Protein AF-A0A7S0JCM1-F1 (afdb_monomer_lite)

Organism: NCBI:txid127549

Secondary structure (DSSP, 8-state):
-HHHHHHHHHHTSPSS-TT-----TTEEE-TT--EEEETTEEP-TTSPPP----HHHHTTTT--HHHHHHHHHH--PPPTGGG--HHHHHHHHHHHHHHHHHHHHTT-HHHHHHHHSTT-SSS----

Radius of gyration: 23.31 Å; chains: 1; bounding box: 49×36×59 Å

Sequence (127 aa):
QIMAESI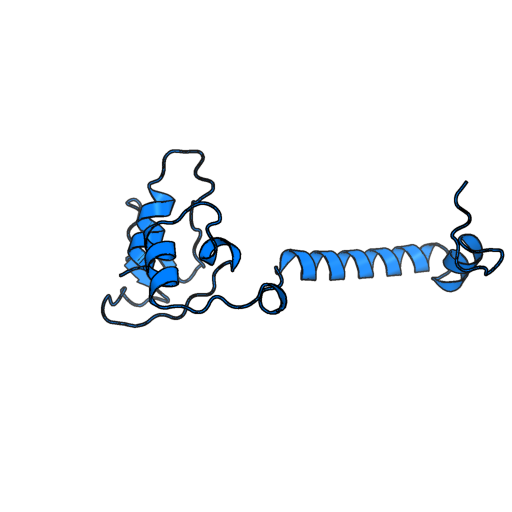MNSRSAPKPAPNFLHADDGVHIDADHKLLAINGEPLDPARVYKVGIYQFLLTGLNVIQPLLSYVQEKVKVPSTEMCTPIKLIVVKYCTKQALEELFEMVGGVEHVLDALDSNKDGILDIE

pLDDT: mean 90.41, std 6.35, range [59.78, 97.38]

Foldseek 3Di:
DLVQLLQLQQCPDDPPRPSHDDDDPQWDADPNSGTAGGNPHGDDPPDDDDDDDQLVVCVQVSHSPSSVVCSVVPNDRDDVVVRPDVVVVVCVVVVVVVVQVVQVVVPHPVVVVCVQCVVVPPHGPDD

Structure (mmCIF, N/CA/C/O backbone):
data_AF-A0A7S0JCM1-F1
#
_entry.id   AF-A0A7S0JCM1-F1
#
loop_
_atom_site.group_PDB
_atom_site.id
_atom_site.type_symbol
_atom_site.label_atom_id
_atom_site.label_alt_id
_atom_site.label_comp_id
_atom_site.label_asym_id
_atom_site.label_entity_id
_atom_site.label_seq_id
_atom_site.pdbx_PDB_ins_code
_atom_site.Cartn_x
_atom_site.Cartn_y
_atom_site.Cartn_z
_atom_site.occupancy
_atom_site.B_iso_or_equiv
_atom_site.auth_seq_id
_atom_site.auth_comp_id
_atom_site.auth_asym_id
_atom_site.auth_atom_id
_atom_site.pdbx_PDB_model_num
ATOM 1 N N . GLN A 1 1 ? -6.098 -2.010 16.580 1.00 81.94 1 GLN A N 1
ATOM 2 C CA . GLN A 1 1 ? -7.395 -1.443 16.133 1.00 81.94 1 GLN A CA 1
ATOM 3 C C . GLN A 1 1 ? -7.297 -0.623 14.842 1.00 81.94 1 GLN A C 1
ATOM 5 O O . GLN A 1 1 ? -7.997 -0.970 13.900 1.00 81.94 1 GLN A O 1
ATOM 10 N N . ILE A 1 2 ? -6.376 0.346 14.727 1.00 92.44 2 ILE A N 1
ATOM 11 C CA . ILE A 1 2 ? -6.227 1.244 13.554 1.00 92.44 2 ILE A CA 1
ATOM 12 C C . ILE A 1 2 ? -6.294 0.557 12.178 1.00 92.44 2 ILE A C 1
ATOM 14 O O . ILE A 1 2 ? -6.947 1.063 11.272 1.00 92.44 2 ILE A O 1
ATOM 18 N N . MET A 1 3 ? -5.641 -0.597 12.002 1.00 93.31 3 MET A N 1
ATOM 19 C CA . MET A 1 3 ? -5.672 -1.348 10.738 1.00 93.31 3 MET A CA 1
ATOM 20 C C . MET A 1 3 ? -7.096 -1.778 10.348 1.00 93.31 3 MET A C 1
ATOM 22 O O . MET A 1 3 ? -7.531 -1.509 9.231 1.00 93.31 3 MET A O 1
ATOM 26 N N . ALA A 1 4 ? -7.834 -2.402 11.271 1.00 95.44 4 ALA A N 1
ATOM 27 C CA . ALA A 1 4 ? -9.205 -2.847 11.030 1.00 95.44 4 ALA A CA 1
ATOM 28 C C . ALA A 1 4 ? -10.148 -1.655 10.796 1.00 95.44 4 ALA A C 1
ATOM 30 O O . ALA A 1 4 ? -10.974 -1.689 9.888 1.00 95.44 4 ALA A O 1
ATOM 31 N N . GLU A 1 5 ? -9.975 -0.573 11.558 1.00 95.75 5 GLU A N 1
ATOM 32 C CA . GLU A 1 5 ? -10.747 0.665 11.394 1.00 95.75 5 GLU A CA 1
ATOM 33 C C . GLU A 1 5 ? -10.478 1.344 10.048 1.00 95.75 5 GLU A C 1
ATOM 35 O O . GLU A 1 5 ? -11.408 1.821 9.406 1.00 95.75 5 GLU A O 1
ATOM 40 N N . SER A 1 6 ? -9.225 1.356 9.587 1.00 95.88 6 SER A N 1
ATOM 41 C CA . SER A 1 6 ? -8.841 1.927 8.289 1.00 95.88 6 SER A CA 1
ATOM 42 C C . SER A 1 6 ? -9.429 1.128 7.123 1.00 95.88 6 SER A C 1
ATOM 44 O O . SER A 1 6 ? -9.930 1.709 6.157 1.00 95.88 6 SER A O 1
ATOM 46 N N . ILE A 1 7 ? -9.418 -0.205 7.221 1.00 96.31 7 ILE A N 1
ATOM 47 C CA . ILE A 1 7 ? -10.061 -1.103 6.250 1.00 96.31 7 ILE A CA 1
ATOM 48 C C . ILE A 1 7 ? -11.571 -0.855 6.219 1.00 96.31 7 ILE A C 1
ATOM 50 O O . ILE A 1 7 ? -12.128 -0.621 5.150 1.00 96.31 7 ILE A O 1
ATOM 54 N N . MET A 1 8 ? -12.222 -0.829 7.382 1.00 96.31 8 MET A N 1
ATOM 55 C CA . MET A 1 8 ? -13.657 -0.560 7.486 1.00 96.31 8 MET A CA 1
ATOM 56 C C . MET A 1 8 ? -14.014 0.819 6.908 1.00 96.31 8 MET A C 1
ATOM 58 O O . MET A 1 8 ? -14.909 0.935 6.075 1.00 96.31 8 MET A O 1
ATOM 62 N N . ASN A 1 9 ? -13.287 1.867 7.308 1.00 95.19 9 ASN A N 1
ATOM 63 C CA . ASN A 1 9 ? -13.516 3.245 6.870 1.00 95.19 9 ASN A CA 1
ATOM 64 C C . ASN A 1 9 ? -13.392 3.398 5.350 1.00 95.19 9 ASN A C 1
ATOM 66 O O . ASN A 1 9 ? -14.264 3.986 4.712 1.00 95.19 9 ASN A O 1
ATOM 70 N N . SER A 1 10 ? -12.322 2.853 4.772 1.00 95.50 10 SER A N 1
ATOM 71 C CA . SER A 1 10 ? -12.077 2.955 3.333 1.00 95.50 10 SER A CA 1
ATOM 72 C C . SER A 1 10 ? -13.084 2.165 2.500 1.00 95.50 10 SER A C 1
ATOM 74 O O . SER A 1 10 ? -13.542 2.637 1.459 1.00 95.50 10 SER A O 1
ATOM 76 N N . ARG A 1 11 ? -13.442 0.952 2.933 1.00 95.50 11 ARG A N 1
ATOM 77 C CA . ARG A 1 11 ? -14.271 0.047 2.127 1.00 95.50 11 ARG A CA 1
ATOM 78 C C . ARG A 1 11 ? -15.750 0.418 2.161 1.00 95.50 11 ARG A C 1
ATOM 80 O O . ARG A 1 11 ? -16.409 0.310 1.122 1.00 95.50 11 ARG A O 1
ATOM 87 N N . SER A 1 12 ? -16.212 0.954 3.289 1.00 94.69 12 SER A N 1
ATOM 88 C CA . SER A 1 12 ? -17.586 1.431 3.501 1.00 94.69 12 SER A CA 1
ATOM 89 C C . SER A 1 12 ? -17.878 2.808 2.887 1.00 94.69 12 SER A C 1
ATOM 91 O O . SER A 1 12 ? -19.009 3.284 2.961 1.00 94.69 12 SER A O 1
ATOM 93 N N . ALA A 1 13 ? -16.890 3.466 2.270 1.00 91.88 13 ALA A N 1
ATOM 94 C CA . ALA A 1 13 ? -17.093 4.754 1.614 1.00 91.88 13 ALA A CA 1
ATOM 95 C C . ALA A 1 13 ? -18.020 4.646 0.376 1.00 91.88 13 ALA A C 1
ATOM 97 O O . ALA A 1 13 ? -17.953 3.638 -0.350 1.00 91.88 13 ALA A O 1
ATOM 98 N N . PRO A 1 14 ? -18.844 5.685 0.095 1.00 92.06 14 PRO A N 1
ATOM 99 C CA . PRO A 1 14 ? -19.675 5.759 -1.110 1.00 92.06 14 PRO A CA 1
ATOM 100 C C . PRO A 1 14 ? -18.868 5.544 -2.396 1.00 92.06 14 PRO A C 1
ATOM 102 O O . PRO A 1 14 ? -17.700 5.922 -2.476 1.00 92.06 14 PRO A O 1
ATOM 105 N N . LYS A 1 15 ? -19.484 4.926 -3.413 1.00 91.56 15 LYS A N 1
ATOM 106 C CA . LYS A 1 15 ? -18.812 4.610 -4.684 1.00 91.56 15 LYS A CA 1
ATOM 107 C C . LYS A 1 15 ? -18.967 5.751 -5.709 1.00 91.56 15 LYS A C 1
ATOM 109 O O . LYS A 1 15 ? -20.044 6.342 -5.764 1.00 91.56 15 LYS A O 1
ATOM 114 N N . PRO A 1 16 ? -17.946 6.024 -6.549 1.00 87.81 16 PRO A N 1
ATOM 115 C CA . PRO A 1 16 ? -16.639 5.360 -6.595 1.00 87.81 16 PRO A CA 1
ATOM 116 C C . PRO A 1 16 ? -15.780 5.708 -5.372 1.00 87.81 16 PRO A C 1
ATOM 118 O O . PRO A 1 16 ? -15.744 6.852 -4.938 1.00 87.81 16 PRO A O 1
ATOM 121 N N . ALA A 1 17 ? -15.094 4.704 -4.821 1.00 88.81 17 ALA A N 1
ATOM 122 C CA . ALA A 1 17 ? -14.287 4.838 -3.609 1.00 88.81 17 ALA A CA 1
ATOM 123 C C . ALA A 1 17 ? -12.796 4.767 -3.976 1.00 88.81 17 ALA A C 1
ATOM 125 O O . ALA A 1 17 ? -12.211 3.685 -3.922 1.00 88.81 17 ALA A O 1
ATOM 126 N N . PRO A 1 18 ? -12.158 5.884 -4.377 1.00 87.50 18 PRO A N 1
ATOM 127 C CA . PRO A 1 18 ? -10.725 5.898 -4.685 1.00 87.50 18 PRO A CA 1
ATOM 128 C C . PRO A 1 18 ? -9.861 5.583 -3.454 1.00 87.50 18 PRO A C 1
ATOM 130 O O . PRO A 1 18 ? -8.704 5.196 -3.580 1.00 87.50 18 PRO A O 1
ATOM 133 N N . ASN A 1 19 ? -10.427 5.730 -2.257 1.00 89.69 19 ASN A N 1
ATOM 134 C CA . ASN A 1 19 ? -9.799 5.406 -0.986 1.00 89.69 19 ASN A CA 1
ATOM 135 C C . ASN A 1 19 ? -9.897 3.927 -0.599 1.00 89.69 19 ASN A C 1
ATOM 137 O O . ASN A 1 19 ? -9.367 3.570 0.446 1.00 89.69 19 ASN A O 1
ATOM 141 N N . PHE A 1 20 ? -10.558 3.084 -1.399 1.00 95.00 20 PHE A N 1
ATOM 142 C CA . PHE A 1 20 ? -10.789 1.677 -1.084 1.00 95.00 20 PHE A CA 1
ATOM 143 C C . PHE A 1 20 ? -9.470 0.915 -0.888 1.00 95.00 20 PHE A C 1
ATOM 145 O O . PHE A 1 20 ? -8.706 0.718 -1.834 1.00 95.00 20 PHE A O 1
ATOM 152 N N . LEU A 1 21 ? -9.207 0.457 0.340 1.00 95.31 21 LEU A N 1
ATOM 153 C CA . LEU A 1 21 ? -8.016 -0.331 0.627 1.00 95.31 21 LEU A CA 1
ATOM 154 C C . LEU A 1 21 ? -8.195 -1.777 0.163 1.00 95.31 21 LEU A C 1
ATOM 156 O O . LEU A 1 21 ? -9.090 -2.507 0.609 1.00 95.31 21 LEU A O 1
ATOM 160 N N . HIS A 1 22 ? -7.281 -2.186 -0.708 1.00 94.19 22 HIS A N 1
ATOM 161 C CA . HIS A 1 22 ? -7.030 -3.582 -1.026 1.00 94.19 22 HIS A CA 1
ATOM 162 C C . HIS A 1 22 ? -6.110 -4.197 0.035 1.00 94.19 22 HIS A C 1
ATOM 164 O O . HIS A 1 22 ? -5.367 -3.485 0.712 1.00 94.19 22 HIS A O 1
ATOM 170 N N . ALA A 1 23 ? -6.193 -5.514 0.192 1.00 95.12 23 ALA A N 1
ATOM 171 C CA . ALA A 1 23 ? -5.369 -6.283 1.112 1.00 95.12 23 ALA A CA 1
ATOM 172 C C . ALA A 1 23 ? -4.804 -7.504 0.378 1.00 95.12 23 ALA A C 1
ATOM 174 O O . ALA A 1 23 ? -5.416 -7.964 -0.587 1.00 95.12 23 ALA A O 1
ATOM 175 N N . ASP A 1 24 ? -3.652 -7.990 0.835 1.00 94.81 24 ASP A N 1
ATOM 176 C CA . ASP A 1 24 ? -2.975 -9.154 0.259 1.00 94.81 24 ASP A CA 1
ATOM 177 C C . ASP A 1 24 ? -3.735 -10.460 0.560 1.00 94.81 24 ASP A C 1
ATOM 179 O O . ASP A 1 24 ? -4.537 -10.520 1.495 1.00 94.81 24 ASP A O 1
ATOM 183 N N . ASP A 1 25 ? -3.426 -11.530 -0.182 1.00 92.12 25 ASP A N 1
ATOM 184 C CA . ASP A 1 25 ? -4.112 -12.836 -0.125 1.00 92.12 25 ASP A CA 1
ATOM 185 C C . ASP A 1 25 ? -4.205 -13.454 1.285 1.00 92.12 25 ASP A C 1
ATOM 187 O O . ASP A 1 25 ? -5.115 -14.228 1.576 1.00 92.12 25 ASP A O 1
ATOM 191 N N . GLY A 1 26 ? -3.286 -13.104 2.189 1.00 94.56 26 GLY A N 1
ATOM 192 C CA . GLY A 1 26 ? -3.287 -13.574 3.577 1.00 94.56 26 GLY A CA 1
ATOM 193 C C . GLY A 1 26 ? -4.342 -12.919 4.477 1.00 94.56 26 GLY A C 1
ATOM 194 O O . GLY A 1 26 ? -4.443 -13.287 5.647 1.00 94.56 26 GLY A O 1
ATOM 195 N N . VAL A 1 27 ? -5.104 -11.940 3.988 1.00 97.12 27 VAL A N 1
ATOM 196 C CA . VAL A 1 27 ? -6.038 -11.143 4.792 1.00 97.12 27 VAL A CA 1
ATOM 197 C C . VAL A 1 27 ? -7.483 -11.547 4.505 1.00 97.12 27 VAL A C 1
ATOM 199 O O . VAL A 1 27 ? -7.966 -11.427 3.382 1.00 97.12 27 VAL A O 1
ATOM 202 N N . HIS A 1 28 ? -8.213 -11.964 5.542 1.00 97.19 28 HIS A N 1
ATOM 203 C CA . HIS A 1 28 ? -9.628 -12.313 5.421 1.00 97.19 28 HIS A CA 1
ATOM 204 C C . HIS A 1 28 ? -10.523 -11.159 5.886 1.00 97.19 28 HIS A C 1
ATOM 206 O O . HIS A 1 28 ? -10.528 -10.799 7.066 1.00 97.19 28 HIS A O 1
ATOM 212 N N . ILE A 1 29 ? -11.287 -10.593 4.949 1.00 97.38 29 ILE A N 1
ATOM 213 C CA . ILE A 1 29 ? -12.270 -9.531 5.187 1.00 97.38 29 ILE A CA 1
ATOM 214 C C . ILE A 1 29 ? -13.641 -10.056 4.759 1.00 97.38 29 ILE A C 1
ATOM 216 O O . ILE A 1 29 ? -13.774 -10.567 3.646 1.00 97.38 29 ILE A O 1
ATOM 220 N N . ASP A 1 30 ? -14.647 -9.924 5.620 1.00 96.62 30 ASP A N 1
ATOM 221 C CA . ASP A 1 30 ? -16.006 -10.379 5.317 1.00 96.62 30 ASP A CA 1
ATOM 222 C C . ASP A 1 30 ? -16.793 -9.412 4.406 1.00 96.62 30 ASP A C 1
ATOM 224 O O . ASP A 1 30 ? -16.307 -8.360 3.965 1.00 96.62 30 ASP A O 1
ATOM 228 N N . ALA A 1 31 ? -18.038 -9.790 4.101 1.00 95.31 31 ALA A N 1
ATOM 229 C CA . ALA A 1 31 ? -18.949 -8.997 3.275 1.00 95.31 31 ALA A CA 1
ATOM 230 C C . ALA A 1 31 ? -19.298 -7.634 3.901 1.00 95.31 31 ALA A C 1
ATOM 232 O O . ALA A 1 31 ? -19.524 -6.675 3.166 1.00 95.31 31 ALA A O 1
ATOM 233 N N . ASP A 1 32 ? -19.252 -7.532 5.232 1.00 95.81 32 ASP A N 1
ATOM 234 C CA . ASP A 1 32 ? -19.491 -6.303 5.996 1.00 95.81 32 ASP A CA 1
ATOM 235 C C . ASP A 1 32 ? -18.213 -5.460 6.165 1.00 95.81 32 ASP A C 1
ATOM 237 O O . ASP A 1 32 ? -18.187 -4.506 6.943 1.00 95.81 32 ASP A O 1
ATOM 241 N N . HIS A 1 33 ? -17.135 -5.810 5.456 1.00 96.06 33 HIS A N 1
ATOM 242 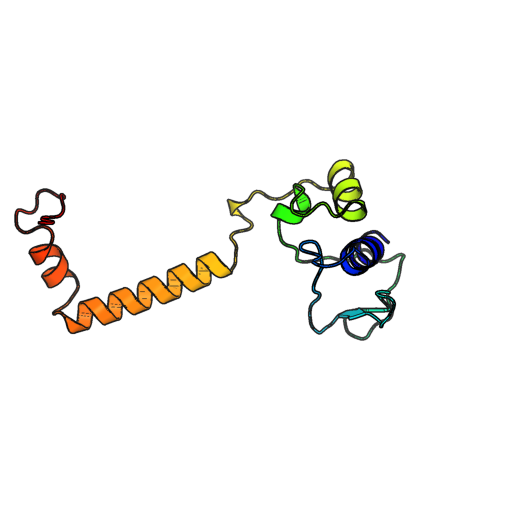C CA . HIS A 1 33 ? -15.836 -5.138 5.503 1.00 96.06 33 HIS A CA 1
ATOM 243 C C . HIS A 1 33 ? -15.102 -5.241 6.850 1.00 96.06 33 HIS A C 1
ATOM 245 O O . HIS A 1 33 ? -14.178 -4.461 7.114 1.00 96.06 33 HIS A O 1
ATOM 251 N N . LYS A 1 34 ? -15.444 -6.225 7.688 1.00 96.69 34 LYS A N 1
ATOM 252 C CA . LYS A 1 34 ? -14.717 -6.515 8.928 1.00 96.69 34 LYS A CA 1
ATOM 253 C C . LYS A 1 34 ? -13.503 -7.383 8.638 1.00 96.69 34 LYS A C 1
ATOM 255 O O . LYS A 1 34 ? -13.595 -8.417 7.984 1.00 96.69 34 LYS A O 1
ATOM 260 N N . LEU A 1 35 ? -12.358 -6.968 9.171 1.00 96.75 35 LEU A N 1
ATOM 261 C CA . LEU A 1 35 ? -11.134 -7.760 9.164 1.00 96.75 35 LEU A CA 1
ATOM 262 C C . LEU A 1 35 ? -11.233 -8.876 10.213 1.00 96.75 35 LEU A C 1
ATOM 264 O O . LEU A 1 35 ? -11.300 -8.582 11.406 1.00 96.75 35 LEU A O 1
ATOM 268 N N . LEU A 1 36 ? -11.216 -10.133 9.769 1.00 96.94 36 LEU A N 1
ATOM 269 C CA . LEU A 1 36 ? -11.408 -11.303 10.630 1.00 96.94 36 LEU A CA 1
ATOM 270 C C . LEU A 1 36 ? -10.103 -12.038 10.951 1.00 96.94 36 LEU A C 1
ATOM 272 O O . LEU A 1 36 ? -9.912 -12.466 12.088 1.00 96.94 36 LEU A O 1
ATOM 276 N N . ALA A 1 37 ? -9.210 -12.192 9.970 1.00 97.12 37 ALA A N 1
ATOM 277 C CA . ALA A 1 37 ? -7.991 -12.988 10.116 1.00 97.12 37 ALA A CA 1
ATOM 278 C C . ALA A 1 37 ? -6.836 -12.467 9.251 1.00 97.12 37 ALA A C 1
ATOM 280 O O . ALA A 1 37 ? -7.055 -11.826 8.218 1.00 97.12 37 ALA A O 1
ATOM 281 N N . ILE A 1 38 ? -5.607 -12.765 9.677 1.00 96.56 38 ILE A N 1
ATOM 282 C CA . ILE A 1 38 ? -4.360 -12.472 8.961 1.00 96.56 38 ILE A CA 1
ATOM 283 C C . ILE A 1 38 ? -3.472 -13.716 9.015 1.00 96.56 38 ILE A C 1
ATOM 285 O O . ILE A 1 38 ? -3.149 -14.204 10.095 1.00 96.56 38 ILE A O 1
ATOM 289 N N . ASN A 1 39 ? -3.036 -14.199 7.852 1.00 95.50 39 ASN A N 1
ATOM 290 C CA . ASN A 1 39 ? -2.196 -15.386 7.679 1.00 95.50 39 ASN A CA 1
ATOM 291 C C . ASN A 1 39 ? -2.778 -16.644 8.346 1.00 95.50 39 ASN A C 1
ATOM 293 O O . ASN A 1 39 ? -2.054 -17.411 8.971 1.00 95.50 39 ASN A O 1
ATOM 297 N N . GLY A 1 40 ? -4.096 -16.832 8.234 1.00 95.75 40 GLY A N 1
ATOM 298 C CA . GLY A 1 40 ? -4.810 -17.976 8.814 1.00 95.75 40 GLY A CA 1
ATOM 299 C C . GLY A 1 40 ? -5.122 -17.857 10.309 1.00 95.75 40 GLY A C 1
ATOM 300 O O . GLY A 1 40 ? -5.911 -18.647 10.815 1.00 95.75 40 GLY A O 1
ATOM 301 N N . GLU A 1 41 ? -4.580 -16.850 10.997 1.00 96.88 41 GLU A N 1
ATOM 302 C CA . GLU A 1 41 ? -4.822 -16.613 12.421 1.00 96.88 41 GLU A CA 1
ATOM 303 C C . GLU A 1 41 ? -5.902 -15.540 12.632 1.00 96.88 41 GLU A C 1
ATOM 305 O O . GLU A 1 41 ? -5.887 -14.521 11.926 1.00 96.88 41 GLU A O 1
ATOM 310 N N . PRO A 1 42 ? -6.817 -15.704 13.609 1.00 97.38 42 PRO A N 1
ATOM 311 C CA . PRO A 1 42 ? -7.770 -14.662 13.973 1.00 97.38 42 PRO A CA 1
ATOM 312 C C . PRO A 1 42 ? -7.076 -13.334 14.290 1.00 97.38 42 PRO A C 1
ATOM 314 O O . PRO A 1 42 ? -5.985 -13.297 14.865 1.00 97.38 42 PRO A O 1
ATOM 317 N N . LEU A 1 43 ? -7.720 -12.224 13.927 1.00 96.25 43 LEU A N 1
ATOM 318 C CA . LEU A 1 43 ? -7.221 -10.897 14.264 1.00 96.25 43 LEU A CA 1
ATOM 319 C C . LEU A 1 43 ? -7.150 -10.738 15.791 1.00 96.25 43 LEU A C 1
ATOM 321 O O . LEU A 1 43 ? -8.172 -10.756 16.473 1.00 96.25 43 LEU A O 1
ATOM 325 N N . ASP A 1 44 ? -5.948 -10.499 16.311 1.00 95.44 44 ASP A N 1
ATOM 326 C CA . ASP A 1 44 ? -5.717 -10.171 17.713 1.00 95.44 44 ASP A CA 1
ATOM 327 C C . ASP A 1 44 ? -5.656 -8.641 17.875 1.00 95.44 44 ASP A C 1
ATOM 329 O O . ASP A 1 44 ? -4.705 -8.004 17.413 1.00 95.44 44 ASP A O 1
ATOM 333 N N . PRO A 1 45 ? -6.639 -8.004 18.536 1.00 92.25 45 PRO A N 1
ATOM 334 C CA . PRO A 1 45 ? -6.665 -6.554 18.689 1.00 92.25 45 PRO A CA 1
ATOM 335 C C . PRO A 1 45 ? -5.539 -6.002 19.577 1.00 92.25 45 PRO A C 1
ATOM 337 O O . PRO A 1 45 ? -5.248 -4.805 19.468 1.00 92.25 45 PRO A O 1
ATOM 340 N N . ALA A 1 46 ? -4.922 -6.831 20.427 1.00 93.25 46 ALA A N 1
ATOM 341 C CA . ALA A 1 46 ? -3.828 -6.443 21.318 1.00 93.25 46 ALA A CA 1
ATOM 342 C C . ALA A 1 46 ? -2.444 -6.571 20.658 1.00 93.25 46 ALA A C 1
ATOM 344 O O . ALA A 1 46 ? -1.461 -6.019 21.160 1.00 93.25 46 ALA A O 1
ATOM 345 N N . ARG A 1 47 ? -2.350 -7.264 19.518 1.00 93.75 47 ARG A N 1
ATOM 346 C CA . ARG A 1 47 ? -1.090 -7.475 18.804 1.00 93.75 47 ARG A CA 1
ATOM 347 C C . ARG A 1 47 ? -0.688 -6.258 17.969 1.00 93.75 47 ARG A C 1
ATOM 349 O O . ARG A 1 47 ? -1.500 -5.630 17.291 1.00 93.75 47 ARG A O 1
ATOM 356 N N . VAL A 1 48 ? 0.614 -5.965 17.955 1.00 91.75 48 VAL A N 1
ATOM 357 C CA . VAL A 1 48 ? 1.213 -4.982 17.040 1.00 91.75 48 VAL A CA 1
ATOM 358 C C . VAL A 1 48 ? 1.567 -5.667 15.720 1.00 91.75 48 VAL A C 1
ATOM 360 O O . VAL A 1 48 ? 2.400 -6.575 15.681 1.00 91.75 48 VAL A O 1
ATOM 363 N N . TYR A 1 49 ? 0.941 -5.217 14.633 1.00 92.62 49 TYR A N 1
ATOM 364 C CA . TYR A 1 49 ? 1.182 -5.715 13.278 1.00 92.62 49 TYR A CA 1
ATOM 365 C C . TYR A 1 49 ? 2.121 -4.785 12.511 1.00 92.62 49 TYR A C 1
ATOM 367 O O . TYR A 1 49 ? 2.072 -3.565 12.665 1.00 92.62 49 TYR A O 1
ATOM 375 N N . LYS A 1 50 ? 2.955 -5.369 11.647 1.00 91.50 50 LYS A N 1
ATOM 376 C CA . LYS A 1 50 ? 3.718 -4.632 10.634 1.00 91.50 50 LYS A CA 1
ATOM 377 C C . LYS A 1 50 ? 2.969 -4.728 9.312 1.00 91.50 50 LYS A C 1
ATOM 379 O O . LYS A 1 50 ? 2.567 -5.822 8.930 1.00 91.50 50 LYS A O 1
ATOM 384 N N . VAL A 1 51 ? 2.791 -3.597 8.637 1.00 91.12 51 VAL A N 1
ATOM 385 C CA . VAL A 1 51 ? 2.004 -3.495 7.402 1.00 91.12 51 VAL A CA 1
ATOM 386 C C . VAL A 1 51 ? 2.842 -2.799 6.336 1.00 91.12 51 VAL A C 1
ATOM 388 O O . VAL A 1 51 ? 3.430 -1.750 6.599 1.00 91.12 51 VAL A O 1
ATOM 391 N N . GLY A 1 52 ? 2.894 -3.385 5.140 1.00 91.38 52 GLY A N 1
ATOM 392 C CA . GLY A 1 52 ? 3.367 -2.701 3.940 1.00 91.38 52 GLY A CA 1
ATOM 393 C C . GLY A 1 52 ? 2.236 -1.848 3.375 1.00 91.38 52 GLY A C 1
ATOM 394 O O . GLY A 1 52 ? 1.139 -2.348 3.152 1.00 91.38 52 GLY A O 1
ATOM 395 N N . ILE A 1 53 ? 2.470 -0.553 3.183 1.00 91.94 53 ILE A N 1
ATOM 396 C CA . ILE A 1 53 ? 1.449 0.373 2.686 1.00 91.94 53 ILE A CA 1
ATOM 397 C C . ILE A 1 53 ? 2.083 1.444 1.807 1.00 91.94 53 ILE A C 1
ATOM 399 O O . ILE A 1 53 ? 3.256 1.787 1.962 1.00 91.94 53 ILE A O 1
ATOM 403 N N . TYR A 1 54 ? 1.299 1.981 0.875 1.00 91.38 54 TYR A N 1
ATOM 404 C CA . TYR A 1 54 ? 1.751 3.053 0.006 1.00 91.38 54 TYR A CA 1
ATOM 405 C C . TYR A 1 54 ? 2.022 4.328 0.810 1.00 91.38 54 TYR A C 1
ATOM 407 O O . TYR A 1 54 ? 1.129 4.854 1.474 1.00 91.38 54 TYR A O 1
ATOM 415 N N . GLN A 1 55 ? 3.254 4.833 0.730 1.00 92.75 55 GLN A N 1
ATOM 416 C CA . GLN A 1 55 ? 3.733 5.943 1.558 1.00 92.75 55 GLN A CA 1
ATOM 417 C C . GLN A 1 55 ? 2.843 7.191 1.459 1.00 92.75 55 GLN A C 1
ATOM 419 O O . GLN A 1 55 ? 2.592 7.831 2.476 1.00 92.75 55 GLN A O 1
ATOM 424 N N . PHE A 1 56 ? 2.279 7.484 0.285 1.00 91.88 56 PHE A N 1
ATOM 425 C CA . PHE A 1 56 ? 1.421 8.656 0.097 1.00 91.88 56 PHE A CA 1
ATOM 426 C C . PHE A 1 56 ? 0.093 8.578 0.867 1.00 91.88 56 PHE A C 1
ATOM 428 O O . PHE A 1 56 ? -0.484 9.614 1.200 1.00 91.88 56 PHE A O 1
ATOM 435 N N . LEU A 1 57 ? -0.386 7.376 1.211 1.00 92.94 57 LEU A N 1
ATOM 436 C CA . LEU A 1 57 ? -1.551 7.216 2.094 1.00 92.94 57 LEU A CA 1
ATOM 437 C C . LEU A 1 57 ? -1.240 7.701 3.517 1.00 92.94 57 LEU A C 1
ATOM 439 O O . LEU A 1 57 ? -2.129 8.193 4.205 1.00 92.94 57 LEU A O 1
ATOM 443 N N . LEU A 1 58 ? 0.027 7.622 3.941 1.00 92.81 58 LEU A N 1
ATOM 444 C CA . LEU A 1 58 ? 0.486 8.129 5.238 1.00 92.81 58 LEU A CA 1
ATOM 445 C C . LEU A 1 58 ? 0.580 9.660 5.261 1.00 92.81 58 LEU A C 1
ATOM 447 O O . LEU A 1 58 ? 0.606 10.256 6.333 1.00 92.81 58 LEU A O 1
ATOM 451 N N . THR A 1 59 ? 0.618 10.303 4.091 1.00 90.88 59 THR A N 1
ATOM 452 C CA . THR A 1 59 ? 0.727 11.762 3.946 1.00 90.88 59 THR A CA 1
ATOM 453 C C . THR A 1 59 ? -0.573 12.424 3.484 1.00 90.88 59 THR A C 1
ATOM 455 O O . THR A 1 59 ? -0.555 13.601 3.136 1.00 90.88 59 THR A O 1
ATOM 458 N N . GLY A 1 60 ? -1.698 11.698 3.464 1.00 89.81 60 GLY A N 1
ATOM 459 C CA . GLY A 1 60 ? -3.024 12.273 3.197 1.00 89.81 60 GLY A CA 1
ATOM 460 C C . GLY A 1 60 ? -3.681 11.889 1.872 1.00 89.81 60 GLY A C 1
ATOM 461 O O . GLY A 1 60 ? -4.812 12.313 1.631 1.00 89.81 60 GLY A O 1
ATOM 462 N N . LEU A 1 61 ? -3.042 11.079 1.019 1.00 90.19 61 LEU A N 1
ATOM 463 C CA . LEU A 1 61 ? -3.674 10.621 -0.222 1.00 90.19 61 LEU A CA 1
ATOM 464 C C . LEU A 1 61 ? -4.964 9.843 0.086 1.00 90.19 61 LEU A C 1
ATOM 466 O O . LEU A 1 61 ? -4.966 8.940 0.920 1.00 90.19 61 LEU A O 1
ATOM 470 N N . ASN A 1 62 ? -6.055 10.195 -0.601 1.00 88.50 62 ASN A N 1
ATOM 471 C CA . ASN A 1 62 ? -7.384 9.582 -0.481 1.00 88.50 62 ASN A CA 1
ATOM 472 C C . ASN A 1 62 ? -8.020 9.604 0.929 1.00 88.50 62 ASN A C 1
ATOM 474 O O . ASN A 1 62 ? -9.046 8.962 1.126 1.00 88.50 62 ASN A O 1
ATOM 478 N N . VAL A 1 63 ? -7.445 10.353 1.881 1.00 90.88 63 VAL A N 1
ATOM 479 C CA . VAL A 1 63 ? -7.956 10.633 3.239 1.00 90.88 63 VAL A CA 1
ATOM 480 C C . VAL A 1 63 ? -8.577 9.418 3.949 1.00 90.88 63 VAL A C 1
ATOM 482 O O . VAL A 1 63 ? -9.789 9.215 3.952 1.00 90.88 63 VAL A O 1
ATOM 485 N N . ILE A 1 64 ? -7.738 8.631 4.625 1.00 94.81 64 ILE A N 1
ATOM 486 C CA . ILE A 1 64 ? -8.168 7.494 5.455 1.00 94.81 64 ILE A CA 1
ATOM 487 C C . ILE A 1 64 ? -8.006 7.900 6.919 1.00 94.81 64 ILE A C 1
ATOM 489 O O . ILE A 1 64 ? -6.925 7.781 7.494 1.00 94.81 64 ILE A O 1
ATOM 493 N N . GLN A 1 65 ? -9.069 8.449 7.511 1.00 94.12 65 GLN A N 1
ATOM 494 C CA . GLN A 1 65 ? -8.970 9.201 8.767 1.00 94.12 65 GLN A CA 1
ATOM 495 C C . GLN A 1 65 ? -8.333 8.417 9.933 1.00 94.12 65 GLN A C 1
ATOM 497 O O . GLN A 1 65 ? -7.435 8.977 10.565 1.00 94.12 65 GLN A O 1
ATOM 502 N N . PRO A 1 66 ? -8.693 7.141 10.204 1.00 94.81 66 PRO A N 1
ATOM 503 C CA . PRO A 1 66 ? -8.062 6.385 11.291 1.00 94.81 66 PRO A CA 1
ATOM 504 C C . PRO A 1 66 ? -6.545 6.224 11.105 1.00 94.81 66 PRO A C 1
ATOM 506 O O . PRO A 1 66 ? -5.778 6.350 12.059 1.00 94.81 66 PRO A O 1
ATOM 509 N N . LEU A 1 67 ? -6.098 6.009 9.862 1.00 94.81 67 LEU A N 1
ATOM 510 C CA . LEU A 1 67 ? -4.682 5.903 9.513 1.00 94.81 67 LEU A CA 1
ATOM 511 C C . LEU A 1 67 ? -3.956 7.236 9.720 1.00 94.81 67 LEU A C 1
ATOM 513 O O . LEU A 1 67 ? -2.890 7.259 10.333 1.00 94.81 67 LEU A O 1
ATOM 517 N N . LEU A 1 68 ? -4.531 8.343 9.243 1.00 94.06 68 LEU A N 1
ATOM 518 C CA . LEU A 1 68 ? -3.911 9.666 9.354 1.00 94.06 68 LEU A CA 1
ATOM 519 C C . LEU A 1 68 ? -3.769 10.114 10.806 1.00 94.06 68 LEU A C 1
ATOM 521 O O . LEU A 1 68 ? -2.700 10.588 11.188 1.00 94.06 68 LEU A O 1
ATOM 525 N N . SER A 1 69 ? -4.806 9.909 11.622 1.00 94.38 69 SER A N 1
ATOM 526 C CA . SER A 1 69 ? -4.758 10.222 13.052 1.00 94.38 69 SER A CA 1
ATOM 527 C C . SER A 1 69 ? -3.647 9.442 13.762 1.00 94.38 69 SER A C 1
ATOM 529 O O . SER A 1 69 ? -2.883 10.026 14.527 1.00 94.38 69 SER A O 1
ATOM 531 N N . TYR A 1 70 ? -3.482 8.151 13.451 1.00 93.56 70 TYR A N 1
ATOM 532 C CA . TYR A 1 70 ? -2.392 7.347 14.009 1.00 93.56 70 TYR A CA 1
ATOM 533 C C . TYR A 1 70 ? -1.005 7.821 13.552 1.00 93.56 70 TYR A C 1
ATOM 535 O O . TYR A 1 70 ? -0.079 7.910 14.361 1.00 93.56 70 TYR A O 1
ATOM 543 N N . VAL A 1 71 ? -0.849 8.140 12.264 1.00 93.56 71 VAL A N 1
ATOM 544 C CA . VAL A 1 71 ? 0.436 8.585 11.707 1.00 93.56 71 VAL A CA 1
ATOM 545 C C . VAL A 1 71 ? 0.881 9.905 12.329 1.00 93.56 71 VAL A C 1
ATOM 547 O O . VAL A 1 71 ? 2.025 10.003 12.767 1.00 93.56 71 VAL A O 1
ATOM 550 N N . GLN A 1 72 ? -0.023 10.885 12.420 1.00 91.56 72 GLN A N 1
ATOM 551 C CA . GLN A 1 72 ? 0.262 12.207 12.987 1.00 91.56 72 GLN A CA 1
ATOM 552 C C . GLN A 1 72 ? 0.724 12.142 14.448 1.00 91.56 72 GLN A C 1
ATOM 554 O O . GLN A 1 72 ? 1.535 12.964 14.868 1.00 91.56 72 GLN A O 1
ATOM 559 N N . GLU A 1 73 ? 0.230 11.169 15.218 1.00 92.25 73 GLU A N 1
ATOM 560 C CA . GLU A 1 73 ? 0.567 11.031 16.635 1.00 92.25 73 GLU A CA 1
ATOM 561 C C . GLU A 1 73 ? 1.807 10.152 16.880 1.00 92.25 73 GLU A C 1
ATOM 563 O O . GLU A 1 73 ? 2.569 10.407 17.816 1.00 92.25 73 GLU A O 1
ATOM 568 N N . LYS A 1 74 ? 2.005 9.085 16.091 1.00 89.88 74 LYS A N 1
ATOM 569 C CA . LYS A 1 74 ? 2.918 7.986 16.465 1.00 89.88 74 LYS A CA 1
ATOM 570 C C . LYS A 1 74 ? 4.016 7.661 15.457 1.00 89.88 74 LYS A C 1
ATOM 572 O O . LYS A 1 74 ? 4.942 6.936 15.821 1.00 89.88 74 LYS A O 1
ATOM 577 N N . VAL A 1 75 ? 3.931 8.116 14.207 1.00 88.88 75 VAL A N 1
ATOM 578 C CA . VAL A 1 75 ? 4.769 7.570 13.126 1.00 88.88 75 VAL A CA 1
ATOM 579 C C . VAL A 1 75 ? 5.574 8.659 12.432 1.00 88.88 75 VAL A C 1
ATOM 581 O O . VAL A 1 75 ? 5.034 9.614 11.885 1.00 88.88 75 VAL A O 1
ATOM 584 N N . LYS A 1 76 ? 6.892 8.460 12.354 1.00 91.38 76 LYS A N 1
ATOM 585 C CA . LYS A 1 76 ? 7.733 9.204 11.416 1.00 91.38 76 LYS A CA 1
ATOM 586 C C . LYS A 1 76 ? 7.618 8.558 10.037 1.00 91.38 76 LYS A C 1
ATOM 588 O O . LYS A 1 76 ? 8.110 7.449 9.835 1.00 91.38 76 LYS A O 1
ATOM 593 N N . VAL A 1 77 ? 6.965 9.243 9.103 1.00 91.50 77 VAL A N 1
ATOM 594 C CA . VAL A 1 77 ? 6.773 8.739 7.737 1.00 91.50 77 VAL A CA 1
ATOM 595 C C . VAL A 1 77 ? 8.132 8.647 7.019 1.00 91.50 77 VAL A C 1
ATOM 597 O O . VAL A 1 77 ? 8.883 9.627 7.034 1.00 91.50 77 VAL A O 1
ATOM 600 N N . PRO A 1 78 ? 8.476 7.501 6.400 1.00 90.81 78 PRO A N 1
ATOM 601 C CA . PRO A 1 78 ? 9.684 7.376 5.586 1.00 90.81 78 PRO A CA 1
ATOM 602 C C . PRO A 1 78 ? 9.691 8.357 4.403 1.00 90.81 78 PRO A C 1
ATOM 604 O O . PRO A 1 78 ? 8.636 8.743 3.888 1.00 90.81 78 PRO A O 1
ATOM 607 N N . SER A 1 79 ? 10.885 8.751 3.951 1.00 91.38 79 SER A N 1
ATOM 608 C CA . SER A 1 79 ? 11.028 9.569 2.744 1.00 91.38 79 SER A CA 1
ATOM 609 C C . SER A 1 79 ? 10.574 8.801 1.501 1.00 91.38 79 SER A C 1
ATOM 611 O O . SER A 1 79 ? 10.639 7.573 1.438 1.00 91.38 79 SER A O 1
ATOM 613 N N . THR A 1 80 ? 10.140 9.536 0.480 1.00 90.06 80 THR A N 1
ATOM 614 C CA . THR A 1 80 ? 9.707 8.970 -0.806 1.00 90.06 80 THR A CA 1
ATOM 615 C C . THR A 1 80 ? 10.820 8.210 -1.525 1.00 90.06 80 THR A C 1
ATOM 617 O O . THR A 1 80 ? 10.537 7.233 -2.209 1.00 90.06 80 THR A O 1
ATOM 620 N N . GLU A 1 81 ? 12.078 8.604 -1.326 1.00 89.56 81 GLU A N 1
ATOM 621 C CA . GLU A 1 81 ? 13.257 7.920 -1.867 1.00 89.56 81 GLU A CA 1
ATOM 622 C C . GLU A 1 81 ? 13.334 6.456 -1.398 1.00 89.56 81 GLU A C 1
ATOM 624 O O . GLU A 1 81 ? 13.515 5.546 -2.209 1.00 89.56 81 GLU A O 1
ATOM 629 N N . MET A 1 82 ? 13.073 6.209 -0.108 1.00 89.25 82 MET A N 1
ATOM 630 C CA . MET A 1 82 ? 13.018 4.856 0.465 1.00 89.25 82 MET A CA 1
ATOM 631 C C . MET A 1 82 ? 11.753 4.082 0.069 1.00 89.25 82 MET A C 1
ATOM 633 O O . MET A 1 82 ? 11.681 2.870 0.261 1.00 89.25 82 MET A O 1
ATOM 637 N N . CYS A 1 83 ? 10.743 4.768 -0.465 1.00 92.62 83 CYS A N 1
ATOM 638 C CA . CYS A 1 83 ? 9.437 4.208 -0.804 1.00 92.62 83 CYS A CA 1
ATOM 639 C C . CYS A 1 83 ? 9.151 4.299 -2.306 1.00 92.62 83 CYS A C 1
ATOM 641 O O . CYS A 1 83 ? 8.015 4.559 -2.711 1.00 92.62 83 CYS A O 1
ATOM 643 N N . THR A 1 84 ? 10.181 4.082 -3.129 1.00 90.62 84 THR A N 1
ATOM 644 C CA . THR A 1 84 ? 10.053 4.093 -4.589 1.00 90.62 84 THR A CA 1
ATOM 645 C C . THR A 1 84 ? 8.933 3.135 -5.030 1.00 90.62 84 THR A C 1
ATOM 647 O O . THR A 1 84 ? 9.000 1.939 -4.734 1.00 90.62 84 THR A O 1
ATOM 650 N N . PRO A 1 85 ? 7.892 3.621 -5.736 1.00 88.56 85 PRO A N 1
ATOM 651 C CA . PRO A 1 85 ? 6.791 2.777 -6.183 1.00 88.56 85 PRO A CA 1
ATOM 652 C C . PRO A 1 85 ? 7.277 1.655 -7.101 1.00 88.56 85 PRO A C 1
ATOM 654 O O . PRO A 1 85 ? 7.983 1.912 -8.078 1.00 88.56 85 PRO A O 1
ATOM 657 N N . ILE A 1 86 ? 6.817 0.425 -6.859 1.00 88.69 86 ILE A N 1
ATOM 658 C CA . ILE A 1 86 ? 7.221 -0.749 -7.651 1.00 88.69 86 ILE A CA 1
ATOM 659 C C . ILE A 1 86 ? 6.944 -0.572 -9.149 1.00 88.69 86 ILE A C 1
ATOM 661 O O . ILE A 1 86 ? 7.744 -0.990 -9.979 1.00 88.69 86 ILE A O 1
ATOM 665 N N . LYS A 1 87 ? 5.866 0.141 -9.508 1.00 89.81 87 LYS A N 1
ATOM 666 C CA . LYS A 1 87 ? 5.544 0.475 -10.901 1.00 89.81 87 LYS A CA 1
ATOM 667 C C . LYS A 1 87 ? 6.694 1.207 -11.594 1.00 89.81 87 LYS A C 1
ATOM 669 O O . LYS A 1 87 ? 6.968 0.912 -12.749 1.00 89.81 87 LYS A O 1
ATOM 674 N N . LEU A 1 88 ? 7.365 2.142 -10.916 1.00 92.12 88 LEU A N 1
ATOM 675 C CA . LEU A 1 88 ? 8.488 2.869 -11.512 1.00 92.12 88 LEU A CA 1
ATOM 676 C C . LEU A 1 88 ? 9.674 1.941 -11.770 1.00 92.12 88 LEU A C 1
ATOM 678 O O . LEU A 1 88 ? 10.328 2.074 -12.796 1.00 92.12 88 LEU A O 1
ATOM 682 N N . ILE A 1 89 ? 9.919 0.984 -10.873 1.00 91.62 89 ILE A N 1
ATOM 683 C CA . ILE A 1 89 ? 10.989 -0.007 -11.026 1.00 91.62 89 ILE A CA 1
ATOM 684 C C . ILE A 1 89 ? 10.695 -0.912 -12.224 1.00 91.62 89 ILE A C 1
ATOM 686 O O . ILE A 1 89 ? 11.547 -1.062 -13.096 1.00 91.62 89 ILE A O 1
ATOM 690 N N . VAL A 1 90 ? 9.477 -1.457 -12.295 1.00 95.25 90 VAL A N 1
ATOM 691 C CA . VAL A 1 90 ? 9.047 -2.341 -13.387 1.00 95.25 90 VAL A CA 1
ATOM 692 C C . VAL A 1 90 ? 9.083 -1.609 -14.723 1.00 95.25 90 VAL A C 1
ATOM 694 O O . VAL A 1 90 ? 9.707 -2.095 -15.657 1.00 95.25 90 VAL A O 1
ATOM 697 N N . VAL A 1 91 ? 8.487 -0.415 -14.810 1.00 96.69 91 VAL A N 1
ATOM 698 C CA . VAL A 1 91 ? 8.493 0.378 -16.049 1.00 96.69 91 VAL A CA 1
ATOM 699 C C . VAL A 1 91 ? 9.921 0.709 -16.464 1.00 96.69 91 VAL A C 1
ATOM 701 O O . VAL A 1 91 ? 10.277 0.475 -17.609 1.00 96.69 91 VAL A O 1
ATOM 704 N N . LYS A 1 92 ? 10.768 1.179 -15.542 1.00 94.69 92 LYS A N 1
ATOM 705 C CA . LYS A 1 92 ? 12.169 1.488 -15.852 1.00 94.69 92 LYS A CA 1
ATOM 706 C C . LYS A 1 92 ? 12.915 0.265 -16.385 1.00 94.69 92 LYS A C 1
ATOM 708 O O . LYS A 1 92 ? 13.677 0.397 -17.337 1.00 94.69 92 LYS A O 1
ATOM 713 N N . TYR A 1 93 ? 12.702 -0.904 -15.784 1.00 95.62 93 TYR A N 1
ATOM 714 C CA . TYR A 1 93 ? 13.323 -2.147 -16.227 1.00 95.62 93 TYR A CA 1
ATOM 715 C C . TYR A 1 93 ? 12.828 -2.564 -17.618 1.00 95.62 93 TYR A C 1
ATOM 717 O O . TYR A 1 93 ? 13.640 -2.740 -18.521 1.00 95.62 93 TYR A O 1
ATOM 725 N N . CYS A 1 94 ? 11.510 -2.640 -17.817 1.00 96.00 94 CYS A N 1
ATOM 726 C CA . CYS A 1 94 ? 10.917 -3.042 -19.092 1.00 96.00 94 CYS A CA 1
ATOM 727 C C . CYS A 1 94 ? 11.254 -2.065 -20.225 1.00 96.00 94 CYS A C 1
ATOM 729 O O . CYS A 1 94 ? 11.590 -2.497 -21.320 1.00 96.00 94 CYS A O 1
ATOM 731 N N . THR A 1 95 ? 11.203 -0.754 -19.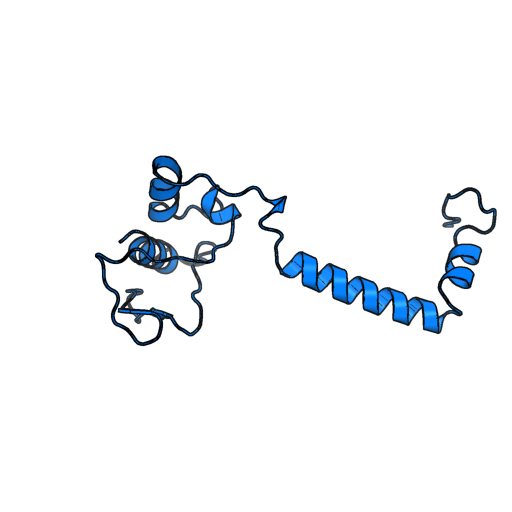972 1.00 95.69 95 THR A N 1
ATOM 732 C CA . THR A 1 95 ? 11.581 0.260 -20.964 1.00 95.69 95 THR A CA 1
ATOM 733 C C . THR A 1 95 ? 13.054 0.150 -21.328 1.00 95.69 95 THR A C 1
ATOM 735 O O . THR A 1 95 ? 13.382 0.261 -22.503 1.00 95.69 95 THR A O 1
ATOM 738 N N . LYS A 1 96 ? 13.938 -0.100 -20.352 1.00 92.56 96 LYS A N 1
ATOM 739 C CA . LYS A 1 96 ? 15.359 -0.321 -20.633 1.00 92.56 96 LYS A CA 1
ATOM 740 C C . LYS A 1 96 ? 15.558 -1.535 -21.547 1.00 92.56 96 LYS A C 1
ATOM 742 O O . LYS A 1 96 ? 16.229 -1.392 -22.558 1.00 92.56 96 LYS A O 1
ATOM 747 N N . GLN A 1 97 ? 14.952 -2.678 -21.224 1.00 93.69 97 GLN A N 1
ATOM 748 C CA . GLN A 1 97 ? 15.078 -3.887 -22.047 1.00 93.69 97 GLN A CA 1
ATOM 749 C C . GLN A 1 97 ? 14.535 -3.685 -23.463 1.00 93.69 97 GLN A C 1
ATOM 751 O O . GLN A 1 97 ? 15.221 -3.987 -24.430 1.00 93.69 97 GLN A O 1
ATOM 756 N N . ALA A 1 98 ? 13.340 -3.105 -23.591 1.00 91.00 98 ALA A N 1
ATOM 757 C CA . ALA A 1 98 ? 12.749 -2.829 -24.897 1.00 91.00 98 ALA A CA 1
ATOM 758 C C . ALA A 1 98 ? 13.613 -1.873 -25.736 1.00 91.00 98 ALA A C 1
ATOM 760 O O . ALA A 1 98 ? 13.681 -2.004 -26.954 1.00 91.00 98 ALA A O 1
ATOM 761 N N . LEU A 1 99 ? 14.274 -0.907 -25.090 1.00 87.94 99 LEU A N 1
ATOM 762 C CA . LEU A 1 99 ? 15.178 0.014 -25.768 1.00 87.94 99 LEU A CA 1
ATOM 763 C C . LEU A 1 99 ? 16.471 -0.681 -26.219 1.00 87.94 99 LEU A C 1
ATOM 765 O O . LEU A 1 99 ? 16.934 -0.423 -27.325 1.00 87.94 99 LEU A O 1
ATOM 769 N N . GLU A 1 100 ? 17.031 -1.572 -25.397 1.00 88.25 100 GLU A N 1
ATOM 770 C CA . GLU A 1 100 ? 18.196 -2.393 -25.758 1.00 88.25 100 GLU A CA 1
ATOM 771 C C . GLU A 1 100 ? 17.884 -3.287 -26.970 1.00 88.25 100 GLU A C 1
ATOM 773 O O . GLU A 1 100 ? 18.622 -3.253 -27.953 1.00 88.25 100 GLU A O 1
ATOM 778 N N . GLU A 1 101 ? 16.748 -3.990 -26.955 1.00 89.50 101 GLU A N 1
ATOM 779 C CA . GLU A 1 101 ? 16.283 -4.812 -28.083 1.00 89.50 101 GLU A CA 1
ATOM 780 C C . GLU A 1 101 ? 16.062 -3.976 -29.352 1.00 89.50 101 GLU A C 1
ATOM 782 O O . GLU A 1 101 ? 16.496 -4.359 -30.440 1.00 89.50 101 GLU A O 1
ATOM 787 N N . LEU A 1 102 ? 15.429 -2.804 -29.223 1.00 86.38 102 LEU A N 1
ATOM 788 C CA . LEU A 1 102 ? 15.227 -1.895 -30.348 1.00 86.38 102 LEU A CA 1
ATOM 789 C C . LEU A 1 102 ? 16.563 -1.464 -30.956 1.00 86.38 102 LEU A C 1
ATOM 791 O O . LEU A 1 102 ? 16.700 -1.483 -32.177 1.00 86.38 102 LEU A O 1
ATOM 795 N N . PHE A 1 103 ? 17.539 -1.093 -30.125 1.00 86.19 103 PHE A N 1
ATOM 796 C CA . PHE A 1 103 ? 18.861 -0.681 -30.587 1.00 86.19 103 PHE A CA 1
ATOM 797 C C . PHE A 1 103 ? 19.621 -1.816 -31.270 1.00 86.19 103 PHE A C 1
ATOM 799 O O . PHE A 1 103 ? 20.231 -1.577 -32.310 1.00 86.19 103 PHE A O 1
ATOM 806 N N . GLU A 1 104 ? 19.548 -3.047 -30.764 1.00 85.19 104 GLU A N 1
ATOM 807 C CA . GLU A 1 104 ? 20.132 -4.208 -31.448 1.00 85.19 104 GLU A CA 1
ATOM 808 C C . GLU A 1 104 ? 19.539 -4.408 -32.851 1.00 85.19 104 GLU A C 1
ATOM 810 O O . GLU A 1 104 ? 20.283 -4.648 -33.805 1.00 85.19 104 GLU A O 1
ATOM 815 N N . MET A 1 105 ? 18.225 -4.229 -33.014 1.00 81.69 105 MET A N 1
ATOM 816 C CA . MET A 1 105 ? 17.560 -4.366 -34.316 1.00 81.69 105 MET A CA 1
ATOM 817 C C . MET A 1 105 ? 18.016 -3.335 -35.359 1.00 81.69 105 MET A C 1
ATOM 819 O O . MET A 1 105 ? 17.935 -3.615 -36.556 1.00 81.69 105 MET A O 1
ATOM 823 N N . VAL A 1 106 ? 18.484 -2.158 -34.936 1.00 82.69 106 VAL A N 1
ATOM 824 C CA . VAL A 1 106 ? 18.890 -1.061 -35.835 1.00 82.69 106 VAL A CA 1
ATOM 825 C C . VAL A 1 106 ? 20.411 -0.879 -35.935 1.00 82.69 106 VAL A C 1
ATOM 827 O O . VAL A 1 106 ? 20.876 0.163 -36.387 1.00 82.69 106 VAL A O 1
ATOM 830 N N . GLY A 1 107 ? 21.193 -1.898 -35.560 1.00 80.50 107 GLY A N 1
ATOM 831 C CA . GLY A 1 107 ? 22.654 -1.904 -35.736 1.00 80.50 107 GLY A CA 1
ATOM 832 C C . GLY A 1 107 ? 23.468 -1.592 -34.477 1.00 80.50 107 GLY A C 1
ATOM 833 O O . GLY A 1 107 ? 24.679 -1.400 -34.568 1.00 80.50 107 GLY A O 1
ATOM 834 N N . GLY A 1 108 ? 22.832 -1.585 -33.306 1.00 78.75 108 GLY A N 1
ATOM 835 C CA . GLY A 1 108 ? 23.463 -1.370 -32.005 1.00 78.75 108 GLY A CA 1
ATOM 836 C C . GLY A 1 108 ? 23.422 0.084 -31.530 1.00 78.75 108 GLY A C 1
ATOM 837 O O . GLY A 1 108 ? 23.183 1.017 -32.292 1.00 78.75 108 GLY A O 1
ATOM 838 N N . VAL A 1 109 ? 23.675 0.274 -30.231 1.00 77.88 109 VAL A N 1
ATOM 839 C CA . VAL A 1 109 ? 23.587 1.583 -29.557 1.00 77.88 109 VAL A CA 1
ATOM 840 C C . VAL A 1 109 ? 24.520 2.617 -30.188 1.00 77.88 109 VAL A C 1
ATOM 842 O O . VAL A 1 109 ? 24.101 3.748 -30.404 1.00 77.88 109 VAL A O 1
ATOM 845 N N . GLU A 1 110 ? 25.757 2.237 -30.520 1.00 77.25 110 GLU A N 1
ATOM 846 C CA . GLU A 1 110 ? 26.727 3.155 -31.134 1.00 77.25 110 GLU A CA 1
ATOM 847 C C . GLU A 1 110 ? 26.247 3.663 -32.492 1.00 77.25 110 GLU A C 1
ATOM 849 O O . GLU A 1 110 ? 26.310 4.859 -32.742 1.00 77.25 110 GLU A O 1
ATOM 854 N N . HIS A 1 111 ? 25.677 2.790 -33.327 1.00 75.12 111 HIS A N 1
ATOM 855 C CA . HIS A 1 111 ? 25.161 3.182 -34.637 1.00 75.12 111 HIS A CA 1
ATOM 856 C C . HIS A 1 111 ? 23.971 4.147 -34.518 1.00 75.12 111 HIS A C 1
ATOM 858 O O . HIS A 1 111 ? 23.812 5.048 -35.341 1.00 75.12 111 HIS A O 1
ATOM 864 N N . VAL A 1 112 ? 23.116 3.974 -33.508 1.00 75.56 112 VAL A N 1
ATOM 865 C CA . VAL A 1 112 ? 21.979 4.878 -33.277 1.00 75.56 112 VAL A CA 1
ATOM 866 C C . VAL A 1 112 ? 22.435 6.210 -32.705 1.00 75.56 112 VAL A C 1
ATOM 868 O O . VAL A 1 112 ? 21.954 7.248 -33.145 1.00 75.56 112 VAL A O 1
ATOM 871 N N . LEU A 1 113 ? 23.363 6.197 -31.749 1.00 77.81 113 LEU A N 1
ATOM 872 C CA . LEU A 1 113 ? 23.912 7.424 -31.179 1.00 77.81 113 LEU A CA 1
ATOM 873 C C . LEU A 1 113 ? 24.710 8.216 -32.220 1.00 77.81 113 LEU A C 1
ATOM 875 O O . LEU A 1 113 ? 24.511 9.418 -32.310 1.00 77.81 113 LEU A O 1
ATOM 879 N N . ASP A 1 114 ? 25.516 7.559 -33.059 1.00 79.88 114 ASP A N 1
ATOM 880 C CA . ASP A 1 114 ? 26.216 8.212 -34.175 1.00 79.88 114 ASP A CA 1
ATOM 881 C C . ASP A 1 114 ? 25.239 8.776 -35.223 1.00 79.88 114 ASP A C 1
ATOM 883 O O . ASP A 1 114 ? 25.557 9.752 -35.896 1.00 79.88 114 ASP A O 1
ATOM 887 N N . ALA A 1 115 ? 24.054 8.179 -35.388 1.00 76.75 115 ALA A N 1
ATOM 888 C CA . ALA A 1 115 ? 23.027 8.709 -36.284 1.00 76.75 115 ALA A CA 1
ATOM 889 C C . ALA A 1 115 ? 22.243 9.884 -35.673 1.00 76.75 115 ALA A C 1
ATOM 891 O O . ALA A 1 115 ? 21.798 10.757 -36.411 1.00 76.75 115 ALA A O 1
ATOM 892 N N . LEU A 1 116 ? 22.045 9.886 -34.351 1.00 81.12 116 LEU A N 1
ATOM 893 C CA . LEU A 1 116 ? 21.309 10.923 -33.623 1.00 81.12 116 LEU A CA 1
ATOM 894 C C . LEU A 1 116 ? 22.183 12.108 -33.194 1.00 81.12 116 LEU A C 1
AT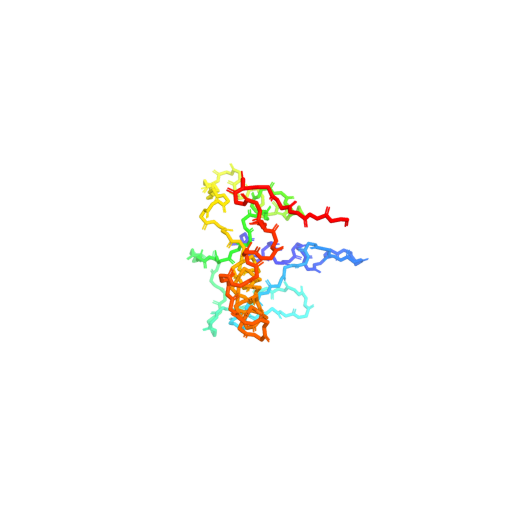OM 896 O O . LEU A 1 116 ? 21.627 13.148 -32.887 1.00 81.12 116 LEU A O 1
ATOM 900 N N . ASP A 1 117 ? 23.501 11.953 -33.121 1.00 83.56 117 ASP A N 1
ATOM 901 C CA . ASP A 1 117 ? 24.485 13.000 -32.813 1.00 83.56 117 ASP A CA 1
ATOM 902 C C . ASP A 1 117 ? 25.658 12.839 -33.790 1.0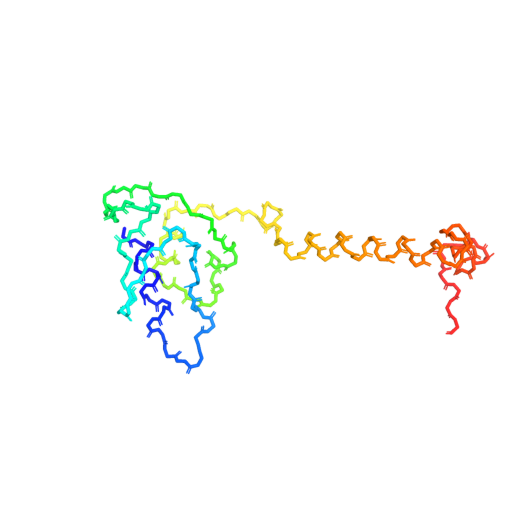0 83.56 117 ASP A C 1
ATOM 904 O O . ASP A 1 117 ? 26.760 12.385 -33.458 1.00 83.56 117 ASP A O 1
ATOM 908 N N . SER A 1 118 ? 25.376 13.131 -35.059 1.00 82.75 118 SER A N 1
ATOM 909 C CA . SER A 1 118 ? 26.303 12.879 -36.164 1.00 82.75 118 SER A CA 1
ATOM 910 C C . SER A 1 118 ? 27.531 13.784 -36.104 1.00 82.75 118 SER A C 1
ATOM 912 O O . SER A 1 118 ? 28.618 13.407 -36.558 1.00 82.75 118 SER A O 1
ATOM 914 N N . ASN A 1 119 ? 27.373 14.969 -35.513 1.00 87.56 119 ASN A N 1
ATOM 915 C CA . ASN A 1 119 ? 28.431 15.958 -35.353 1.00 87.56 119 ASN A CA 1
ATOM 916 C C . ASN A 1 119 ? 29.222 15.791 -34.028 1.00 87.56 119 ASN A C 1
ATOM 918 O O . ASN A 1 119 ? 30.295 16.389 -33.891 1.00 87.56 119 ASN A O 1
ATOM 922 N N . LYS A 1 120 ? 28.749 14.928 -33.113 1.00 82.50 120 LYS A N 1
ATOM 923 C CA . LYS A 1 120 ? 29.344 14.596 -31.805 1.00 82.50 120 LYS A CA 1
ATOM 924 C C . LYS A 1 120 ? 29.451 15.788 -30.854 1.00 82.50 120 LYS A C 1
ATOM 926 O O . LYS A 1 120 ? 30.385 15.849 -30.044 1.00 82.50 120 LYS A O 1
ATOM 931 N N . ASP A 1 121 ? 28.537 16.747 -30.959 1.00 88.75 121 ASP A N 1
ATOM 932 C CA . ASP A 1 121 ? 28.481 17.930 -30.096 1.00 88.75 121 ASP A CA 1
ATOM 933 C C . ASP A 1 121 ? 27.668 17.693 -28.806 1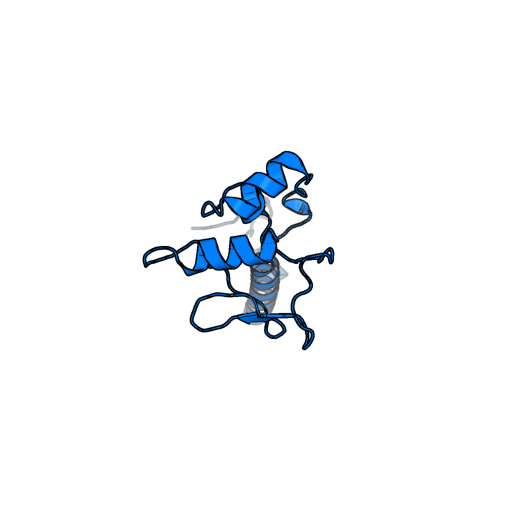.00 88.75 121 ASP A C 1
ATOM 935 O O . ASP A 1 121 ? 27.667 18.545 -27.907 1.00 88.75 121 ASP A O 1
ATOM 939 N N . GLY A 1 122 ? 27.050 16.513 -28.671 1.00 79.94 122 GLY A N 1
ATOM 940 C CA . GLY A 1 122 ? 26.214 16.133 -27.535 1.00 79.94 122 GLY A CA 1
ATOM 941 C C . GLY A 1 122 ? 24.781 16.668 -27.609 1.00 79.94 122 GLY A C 1
ATOM 942 O O . GLY A 1 122 ? 24.047 16.568 -26.617 1.00 79.94 122 GLY A O 1
ATOM 943 N N . ILE A 1 123 ? 24.378 17.242 -28.743 1.00 82.81 123 ILE A N 1
ATOM 944 C CA . ILE A 1 123 ? 23.023 17.678 -29.072 1.00 82.81 123 ILE A CA 1
ATOM 945 C C . ILE A 1 123 ? 22.452 16.696 -30.095 1.00 82.81 123 ILE A C 1
ATOM 947 O O . ILE A 1 123 ? 23.118 16.261 -31.022 1.00 82.81 123 ILE A O 1
ATOM 951 N N . LEU A 1 124 ? 21.187 16.321 -29.907 1.00 81.06 124 LEU A N 1
ATOM 952 C CA . LEU A 1 124 ? 20.524 15.424 -30.843 1.00 81.06 124 LEU A CA 1
ATOM 953 C C . LEU A 1 124 ? 20.176 16.179 -32.138 1.00 81.06 124 LEU A C 1
ATOM 955 O O . LEU A 1 124 ? 19.466 17.188 -32.091 1.00 81.06 124 LEU A O 1
ATOM 959 N N . ASP A 1 125 ? 20.617 15.649 -33.275 1.00 79.81 125 ASP A N 1
ATOM 960 C CA . ASP A 1 125 ? 20.254 16.040 -34.636 1.00 79.81 125 ASP A CA 1
ATOM 961 C C . ASP A 1 125 ? 18.811 15.573 -34.931 1.00 79.81 125 ASP A C 1
ATOM 963 O O . ASP A 1 125 ? 18.572 14.556 -35.586 1.00 79.81 125 ASP A O 1
ATOM 967 N N . ILE A 1 126 ? 17.820 16.279 -34.376 1.00 72.25 126 ILE A N 1
ATOM 968 C CA . ILE A 1 126 ? 16.391 16.010 -34.602 1.00 72.25 126 ILE A CA 1
ATOM 969 C C . ILE A 1 126 ? 15.855 17.040 -35.609 1.00 72.25 126 ILE A C 1
ATOM 971 O O . ILE A 1 126 ? 15.772 18.223 -35.274 1.00 72.25 126 ILE A O 1
ATOM 975 N N . GLU A 1 127 ? 15.503 16.602 -36.824 1.00 59.78 127 GLU A N 1
ATOM 976 C CA . GLU A 1 127 ? 14.749 17.412 -37.807 1.00 59.78 127 GLU A CA 1
ATOM 977 C C . GLU A 1 127 ? 13.262 17.559 -37.440 1.00 59.78 127 GLU A C 1
ATOM 979 O O . GLU A 1 127 ? 12.641 16.563 -36.995 1.00 59.78 127 GLU A O 1
#

InterPro domains:
  IPR002048 EF-hand domain [PS50222] (104-127)